Protein AF-A0A439DBJ2-F1 (afdb_monomer)

InterPro domains:
  IPR054539 Pyrroloquinoline quinone-dependent pyranose dehydrogenase, beta-propeller domain [PF22807] (12-140)

Sequence (147 aa):
MRPPPLLIHELFGELESPRTPNWYGYPTCFIVWEPSLFTDTTLLKTGSQFVVAPNATFNGESCNSVSNSSRLSFPAHTAPIGSVFNTNSTNLYITFRGSWDRQPAAGYFVAEVPFTKMADSKTGYKTILSAQGPGSCNSSSLTQSTC

Secondary structure (DSSP, 8-state):
-PPPP--BTTB---S--SSSS----TTTEEE-S-GGG-SS-S---TT-EEESS--SS--TTHHHHHSPPPSB---TT--EEEEEE-TTSSEEEEEE---SS-SS----EEEEEE--TT--TTTS-EEEEE-S-GGG-B-SSSSPPB-

Foldseek 3Di:
DPPPDADEQQDDDDPPDPDDDAAAQPPFKHFDCDQVVDPPDPPHDGQQIAGPDDDPQDGSVNCVVRHDTGLAYEPPQQRWDDWDADPVNQWIKTARQWHQPDVQIHHQFIKIAGPDRRAYRVGRIDTPGGDPCRSQWHPPDPDRTDD

Solvent-accessible surface area (backbone atoms only — not comparable to full-atom values): 8952 Å² total; per-residue (Å²): 133,82,78,77,87,80,39,36,79,66,47,81,67,79,90,83,64,100,71,82,90,77,44,61,30,80,98,55,31,46,70,36,63,64,40,86,78,47,86,91,50,85,84,61,40,65,50,35,56,38,46,91,76,64,52,100,85,44,37,62,69,43,40,73,76,73,28,46,72,47,67,36,44,63,69,80,55,18,49,47,78,50,70,49,62,46,97,83,58,51,34,36,35,36,38,21,71,31,23,64,88,49,88,73,42,37,48,37,31,31,33,42,28,63,60,61,93,83,50,48,54,89,71,37,54,44,79,78,45,65,56,92,37,47,76,65,39,54,38,92,57,98,59,86,57,56,95

Nearest PDB structures (foldseek):
  6jwf-assembly2_B  TM=8.391E-01  e=5.635E-10  Coprinopsis cinerea
  6i1q-assembly1_A  TM=9.043E-01  e=1.003E-08  Trichoderma reesei RUT C-30
  6i1t-assembly1_A  TM=9.032E-01  e=1.205E-08  Trichoderma reesei RUT C-30
  8qli-assembly1_A  TM=5.022E-01  e=6.801E+00  Paradendryphiella salina
  8r43-assembly1_A  TM=4.381E-01  e=6.397E+00  Paradendryphiella salina

pLDDT: mean 79.68, std 16.49, range [29.03, 96.38]

Radius of gyration: 16.31 Å; Cα contacts (8 Å, |Δi|>4): 266; chains: 1; bounding box: 41×31×45 Å

Organism: NCBI:txid363999

Mean predicted aligned error: 8.18 Å

Structure (mmCIF, N/CA/C/O backbone):
data_AF-A0A439DBJ2-F1
#
_entry.id   AF-A0A439DBJ2-F1
#
loop_
_atom_site.group_PDB
_atom_site.id
_atom_site.type_symbol
_atom_site.label_atom_id
_atom_site.label_alt_id
_atom_site.label_comp_id
_atom_site.label_asym_id
_atom_site.label_entity_id
_atom_site.label_seq_id
_atom_site.pdbx_PDB_ins_code
_atom_site.Cartn_x
_atom_site.Cartn_y
_atom_site.Cartn_z
_atom_site.occupancy
_atom_site.B_iso_or_equiv
_atom_site.auth_seq_id
_atom_site.auth_comp_id
_atom_site.auth_asym_id
_atom_site.auth_atom_id
_atom_site.pdbx_PDB_model_num
ATOM 1 N N . MET A 1 1 ? -25.819 -6.247 -8.400 1.00 29.03 1 MET A N 1
ATOM 2 C CA . MET A 1 1 ? -24.546 -5.950 -9.096 1.00 29.03 1 MET A CA 1
ATOM 3 C C . MET A 1 1 ? -23.416 -6.358 -8.170 1.00 29.03 1 MET A C 1
ATOM 5 O O . MET A 1 1 ? -23.393 -5.880 -7.046 1.00 29.03 1 MET A O 1
ATOM 9 N N . ARG A 1 2 ? -22.550 -7.291 -8.579 1.00 29.25 2 ARG A N 1
ATOM 10 C CA . ARG A 1 2 ? -21.374 -7.685 -7.787 1.00 29.25 2 ARG A CA 1
ATOM 11 C C . ARG A 1 2 ? -20.346 -6.547 -7.900 1.00 29.25 2 ARG A C 1
ATOM 13 O O . ARG A 1 2 ? -20.099 -6.125 -9.032 1.00 29.25 2 ARG A O 1
ATOM 20 N N . PRO A 1 3 ? -19.815 -5.995 -6.796 1.00 32.16 3 PRO A N 1
ATOM 21 C CA . PRO A 1 3 ? -18.799 -4.954 -6.887 1.00 32.16 3 PRO A CA 1
ATOM 22 C C . PRO A 1 3 ? -17.585 -5.493 -7.663 1.00 32.16 3 PRO A C 1
ATOM 24 O O . PRO A 1 3 ? -17.268 -6.681 -7.537 1.00 32.16 3 PRO A O 1
ATOM 27 N N . PRO A 1 4 ? -16.934 -4.668 -8.504 1.00 32.69 4 PRO A N 1
ATOM 28 C CA . PRO A 1 4 ? -15.735 -5.090 -9.215 1.00 32.69 4 PRO A CA 1
ATOM 29 C C . PRO A 1 4 ? -14.648 -5.500 -8.205 1.00 32.69 4 PRO A C 1
ATOM 31 O O . PRO A 1 4 ? -14.585 -4.911 -7.122 1.00 32.69 4 PRO A O 1
ATOM 34 N N . PRO A 1 5 ? -13.794 -6.484 -8.534 1.00 37.12 5 PRO A N 1
ATOM 35 C CA . PRO A 1 5 ? -12.728 -6.924 -7.642 1.00 37.12 5 PRO A CA 1
ATOM 36 C C . PRO A 1 5 ? -11.787 -5.755 -7.319 1.00 37.12 5 PRO A C 1
ATOM 38 O O . PRO A 1 5 ? -11.266 -5.085 -8.216 1.00 37.12 5 PRO A O 1
ATOM 41 N N . LEU A 1 6 ? -11.595 -5.487 -6.025 1.00 45.28 6 LEU A N 1
ATOM 42 C CA . LEU A 1 6 ? -10.600 -4.536 -5.549 1.00 45.28 6 LEU A CA 1
ATOM 43 C C . LEU A 1 6 ? -9.245 -5.245 -5.525 1.00 45.28 6 LEU A C 1
ATOM 45 O O . LEU A 1 6 ? -9.042 -6.156 -4.729 1.00 45.28 6 LEU A O 1
ATOM 49 N N . LEU A 1 7 ? -8.319 -4.811 -6.379 1.00 49.69 7 LEU A N 1
ATOM 50 C CA . LEU A 1 7 ? -6.933 -5.245 -6.283 1.00 49.69 7 LEU A CA 1
ATOM 51 C C . LEU A 1 7 ? -6.177 -4.336 -5.312 1.00 49.69 7 LEU A C 1
ATOM 53 O O . LEU A 1 7 ? -6.040 -3.131 -5.556 1.00 49.69 7 LEU A O 1
ATOM 57 N N . ILE A 1 8 ? -5.665 -4.948 -4.251 1.00 56.38 8 ILE A N 1
ATOM 58 C CA . ILE A 1 8 ? -4.788 -4.349 -3.250 1.00 56.38 8 ILE A CA 1
ATOM 59 C C . ILE A 1 8 ? -3.395 -4.947 -3.453 1.00 56.38 8 ILE A C 1
ATOM 61 O O . ILE A 1 8 ? -3.266 -6.160 -3.564 1.00 56.38 8 ILE A O 1
ATOM 65 N N . HIS A 1 9 ? -2.356 -4.110 -3.474 1.00 53.09 9 HIS A N 1
ATOM 66 C CA . HIS A 1 9 ? -0.982 -4.487 -3.848 1.00 53.09 9 HIS A CA 1
ATOM 67 C C . HIS A 1 9 ? -0.340 -5.637 -3.031 1.00 53.09 9 HIS A C 1
ATOM 69 O O . HIS A 1 9 ? 0.668 -6.187 -3.455 1.00 53.09 9 HIS A O 1
ATOM 75 N N . GLU A 1 10 ? -0.937 -6.065 -1.918 1.00 50.94 10 GLU A N 1
ATOM 76 C CA . GLU A 1 10 ? -0.462 -7.208 -1.121 1.00 50.94 10 GLU A CA 1
ATOM 77 C C . GLU A 1 10 ? -1.565 -8.260 -0.823 1.00 50.94 10 GLU A C 1
ATOM 79 O O . GLU A 1 10 ? -1.307 -9.250 -0.146 1.00 50.94 10 GLU A O 1
ATOM 84 N N . LEU A 1 11 ? -2.785 -8.097 -1.360 1.00 49.84 11 LEU A N 1
ATOM 85 C CA . LEU A 1 11 ? -3.822 -9.141 -1.387 1.00 49.84 11 LEU A CA 1
ATOM 86 C C . LEU A 1 11 ? -3.927 -9.644 -2.826 1.00 49.84 11 LEU A C 1
ATOM 88 O O . LEU A 1 11 ? -4.499 -8.987 -3.698 1.00 49.84 11 LEU A O 1
ATOM 92 N N . PHE A 1 12 ? -3.321 -10.805 -3.058 1.00 47.47 12 PHE A N 1
ATOM 93 C CA . PHE A 1 12 ? -3.319 -11.495 -4.340 1.00 47.47 12 PHE A CA 1
ATOM 94 C C . PHE A 1 12 ? -4.763 -11.684 -4.830 1.00 47.47 12 PHE A C 1
ATOM 96 O O . PHE A 1 12 ? -5.562 -12.361 -4.184 1.00 47.47 12 PHE A O 1
ATOM 103 N N . GLY A 1 13 ? -5.100 -11.077 -5.973 1.00 43.25 13 GLY A N 1
ATOM 104 C CA . GLY A 1 13 ? -6.256 -11.514 -6.756 1.00 43.25 13 GLY A CA 1
ATOM 105 C C . GLY A 1 13 ? -6.120 -13.007 -7.079 1.00 43.25 13 GLY A C 1
ATOM 106 O O . GLY A 1 13 ? -4.997 -13.507 -7.133 1.00 43.25 13 GLY A O 1
ATOM 107 N N . GLU A 1 14 ? -7.253 -13.704 -7.227 1.00 41.88 14 GLU A N 1
ATOM 108 C CA . GLU A 1 14 ? -7.347 -15.158 -7.457 1.00 41.88 14 GLU A CA 1
ATOM 109 C C . GLU A 1 14 ? -6.154 -15.726 -8.248 1.00 41.88 14 GLU A C 1
ATOM 111 O O . GLU A 1 14 ? -5.885 -15.318 -9.378 1.00 41.88 14 GLU A O 1
ATOM 116 N N . LEU A 1 15 ? -5.457 -16.701 -7.650 1.00 43.12 15 LEU A N 1
ATOM 117 C CA . LEU A 1 15 ? -4.296 -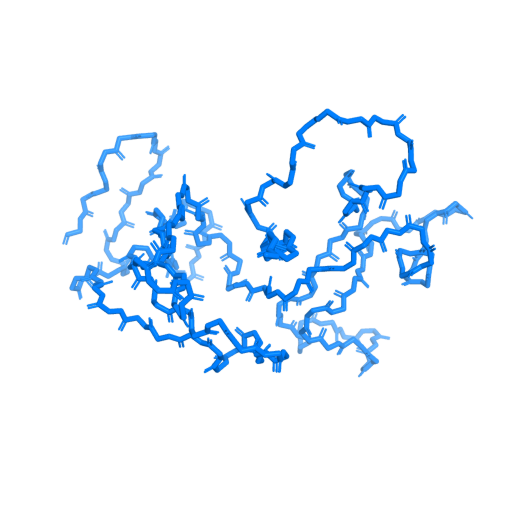17.400 -8.226 1.00 43.12 15 LEU A CA 1
ATOM 118 C C . LEU A 1 15 ? -4.645 -18.255 -9.462 1.00 43.12 15 LEU A C 1
ATOM 120 O O . LEU A 1 15 ? -3.762 -18.869 -10.061 1.00 43.12 15 LEU A O 1
ATOM 124 N N . GLU A 1 16 ? -5.911 -18.292 -9.869 1.00 45.09 16 GLU A N 1
ATOM 125 C CA . GLU A 1 16 ? -6.392 -19.103 -10.979 1.00 45.09 16 GLU A CA 1
ATOM 126 C C . GLU A 1 16 ? -6.612 -18.255 -12.237 1.00 45.09 16 GLU A C 1
ATOM 128 O O . GLU A 1 16 ? -7.729 -17.864 -12.559 1.00 45.09 16 GLU A O 1
ATOM 133 N N . SER A 1 17 ? -5.531 -17.954 -12.965 1.00 43.44 17 SER A N 1
ATOM 134 C CA . SER A 1 17 ? -5.455 -18.215 -14.416 1.00 43.44 17 SER A CA 1
ATOM 135 C C . SER A 1 17 ? -4.236 -17.525 -15.055 1.00 43.44 17 SER A C 1
ATOM 137 O O . SER A 1 17 ? -4.187 -16.293 -15.164 1.00 43.44 17 SER A O 1
ATOM 139 N N . PRO A 1 18 ? -3.246 -18.289 -15.551 1.00 49.75 18 PRO A N 1
ATOM 140 C CA . PRO A 1 18 ? -2.102 -17.747 -16.261 1.00 49.75 18 PRO A CA 1
ATOM 141 C C . PRO A 1 18 ? -2.442 -17.554 -17.747 1.00 49.75 18 PRO A C 1
ATOM 143 O O . PRO A 1 18 ? -2.037 -18.367 -18.575 1.00 49.75 18 PRO A O 1
ATOM 146 N N . ARG A 1 19 ? -3.182 -16.477 -18.067 1.00 52.31 19 ARG A N 1
ATOM 147 C CA . ARG A 1 19 ? -3.140 -15.644 -19.303 1.00 52.31 19 ARG A CA 1
ATOM 148 C C . ARG A 1 19 ? -4.513 -15.009 -19.593 1.00 52.31 19 ARG A C 1
ATOM 150 O O . ARG A 1 19 ? -5.463 -15.726 -19.877 1.00 52.31 19 ARG A O 1
ATOM 157 N N . THR A 1 20 ? -4.540 -13.662 -19.613 1.00 49.41 20 THR A N 1
ATOM 158 C CA . THR A 1 20 ? -5.612 -12.722 -20.062 1.00 49.41 20 THR A CA 1
ATOM 159 C C . THR A 1 20 ? -6.977 -12.825 -19.345 1.00 49.41 20 THR A C 1
ATOM 161 O O . THR A 1 20 ? -7.499 -13.928 -19.271 1.00 49.41 20 THR A O 1
ATOM 164 N N . PRO A 1 21 ? -7.652 -11.755 -18.852 1.00 57.91 21 PRO A N 1
ATOM 165 C CA . PRO A 1 21 ? -7.312 -10.343 -18.623 1.00 57.91 21 PRO A CA 1
ATOM 166 C C . PRO A 1 21 ? -6.991 -10.025 -17.141 1.00 57.91 21 PRO A C 1
ATOM 168 O O . PRO A 1 21 ? -7.073 -8.872 -16.743 1.00 57.91 21 PRO A O 1
ATOM 171 N N . ASN A 1 22 ? -6.633 -11.015 -16.314 1.00 71.62 22 ASN A N 1
ATOM 172 C CA . ASN A 1 22 ? -6.520 -10.872 -14.849 1.00 71.62 22 ASN A CA 1
ATOM 173 C C . ASN A 1 22 ? -5.072 -10.890 -14.317 1.00 71.62 22 ASN A C 1
ATOM 175 O O . ASN A 1 22 ? -4.839 -11.255 -13.169 1.00 71.62 22 ASN A O 1
ATOM 179 N N . TRP A 1 23 ? -4.070 -10.538 -15.131 1.00 82.25 23 TRP A N 1
ATOM 180 C CA . TRP A 1 23 ? -2.693 -10.441 -14.632 1.00 82.25 23 TRP A CA 1
ATOM 181 C C . TRP A 1 23 ? -2.445 -9.082 -13.974 1.00 82.25 23 TRP A C 1
ATOM 183 O O . TRP A 1 23 ? -2.821 -8.048 -14.524 1.00 82.25 23 TRP A O 1
ATOM 193 N N . TYR A 1 24 ? -1.799 -9.090 -12.809 1.00 83.31 24 TYR A N 1
ATOM 194 C CA . TYR A 1 24 ? -1.619 -7.920 -11.939 1.00 83.31 24 TYR A CA 1
ATOM 195 C C . TYR A 1 24 ? -0.156 -7.487 -11.770 1.00 83.31 24 TYR A C 1
ATOM 197 O O . TYR A 1 24 ? 0.142 -6.580 -10.996 1.00 83.31 24 TYR A O 1
ATOM 205 N N . GLY A 1 25 ? 0.759 -8.135 -12.496 1.00 85.44 25 GLY A N 1
ATOM 206 C CA . GLY A 1 25 ? 2.141 -7.686 -12.630 1.00 85.44 25 GLY A CA 1
ATOM 207 C C . GLY A 1 25 ? 3.203 -8.615 -12.047 1.00 85.44 25 GLY A C 1
ATOM 208 O O . GLY A 1 25 ? 4.286 -8.715 -12.615 1.00 85.44 25 GLY A O 1
ATOM 209 N N . TYR A 1 26 ? 2.925 -9.346 -10.966 1.00 84.81 26 TYR A N 1
ATOM 210 C CA . TYR A 1 26 ? 3.913 -10.265 -10.382 1.00 84.81 26 TYR A CA 1
ATOM 211 C C . TYR A 1 26 ? 4.299 -11.387 -11.375 1.00 84.81 26 TYR A C 1
ATOM 213 O O . TYR A 1 26 ? 3.404 -11.931 -12.032 1.00 84.81 26 TYR A O 1
ATOM 221 N N . PRO A 1 27 ? 5.588 -11.774 -11.492 1.00 85.19 27 PRO A N 1
ATOM 222 C CA . PRO A 1 27 ? 6.745 -11.366 -10.677 1.00 85.19 27 PRO A CA 1
ATOM 223 C C . PRO A 1 27 ? 7.532 -10.151 -11.190 1.00 85.19 27 PRO A C 1
ATOM 225 O O . PRO A 1 27 ? 8.640 -9.908 -10.723 1.00 85.19 27 PRO A O 1
ATOM 228 N N . THR A 1 28 ? 7.015 -9.412 -12.168 1.00 85.94 28 THR A N 1
ATOM 229 C CA . THR A 1 28 ? 7.828 -8.473 -12.955 1.00 85.94 28 THR A CA 1
ATOM 230 C C . THR A 1 28 ? 7.484 -7.006 -12.709 1.00 85.94 28 THR A C 1
ATOM 232 O O . THR A 1 28 ? 8.386 -6.180 -12.581 1.00 85.94 28 THR A O 1
ATOM 235 N N . CYS A 1 29 ? 6.194 -6.690 -12.631 1.00 87.06 29 CYS A N 1
ATOM 236 C CA . CYS A 1 29 ? 5.663 -5.351 -12.429 1.00 87.06 29 CYS A CA 1
ATOM 237 C C . CYS A 1 29 ? 5.215 -5.173 -10.976 1.00 87.06 29 CYS A C 1
ATOM 239 O O . CYS A 1 29 ? 4.361 -5.911 -10.480 1.00 87.06 29 CYS A O 1
ATOM 241 N N . PHE A 1 30 ?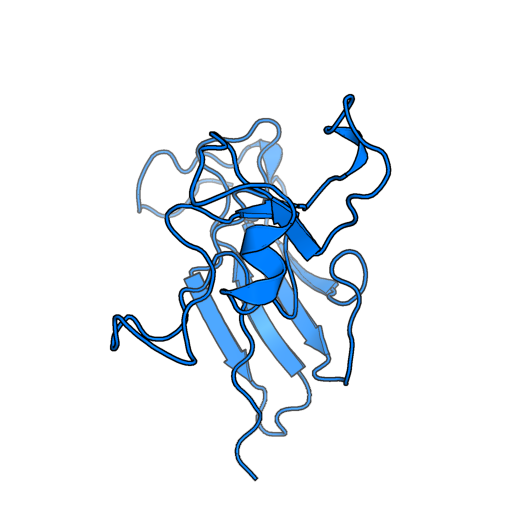 5.771 -4.162 -10.320 1.00 88.50 30 PHE A N 1
ATOM 242 C CA . PHE A 1 30 ? 5.491 -3.787 -8.936 1.00 88.50 30 PHE A CA 1
ATOM 243 C C . PHE A 1 30 ? 4.846 -2.404 -8.890 1.00 88.50 30 PHE A C 1
ATOM 245 O O . PHE A 1 30 ? 4.867 -1.685 -9.885 1.00 88.50 30 PHE A O 1
ATOM 252 N N . ILE A 1 31 ? 4.261 -2.025 -7.753 1.00 89.88 31 ILE A N 1
ATOM 253 C CA . ILE A 1 31 ? 3.551 -0.751 -7.607 1.00 89.88 31 ILE A CA 1
ATOM 254 C C . ILE A 1 31 ? 4.403 0.229 -6.810 1.00 89.88 31 ILE A C 1
ATOM 256 O O . ILE A 1 31 ? 4.943 -0.090 -5.753 1.00 89.88 31 ILE A O 1
ATOM 260 N N . VAL A 1 32 ? 4.483 1.459 -7.299 1.00 91.25 32 VAL A N 1
ATOM 261 C CA . VAL A 1 32 ? 5.112 2.573 -6.600 1.00 91.25 32 VAL A CA 1
ATOM 262 C C . VAL A 1 32 ? 4.239 2.973 -5.410 1.00 91.25 32 VAL A C 1
ATOM 264 O O . VAL A 1 32 ? 3.081 3.359 -5.581 1.00 91.25 32 VAL A O 1
ATOM 267 N N . TRP A 1 33 ? 4.795 2.927 -4.198 1.00 92.00 33 TRP A N 1
ATOM 268 C CA . TRP A 1 33 ? 4.193 3.562 -3.019 1.00 92.00 33 TRP A CA 1
ATOM 269 C C . TRP A 1 33 ? 4.730 4.981 -2.807 1.00 92.00 33 TRP A C 1
ATOM 271 O O . TRP A 1 33 ? 3.940 5.921 -2.712 1.00 92.00 33 TRP A O 1
ATOM 281 N N . GLU A 1 34 ? 6.060 5.137 -2.777 1.00 92.62 34 GLU A N 1
ATOM 282 C CA . GLU A 1 34 ? 6.736 6.415 -2.530 1.00 92.62 34 GLU A CA 1
ATOM 283 C C . GLU A 1 34 ? 7.561 6.855 -3.752 1.00 92.62 34 GLU A C 1
ATOM 285 O O . GLU A 1 34 ? 8.681 6.377 -3.941 1.00 92.62 34 GLU A O 1
ATOM 290 N N . PRO A 1 35 ? 7.020 7.747 -4.604 1.00 91.69 35 PRO A N 1
ATOM 291 C CA . PRO A 1 35 ? 7.696 8.195 -5.818 1.00 91.69 35 PRO A CA 1
ATOM 292 C C . PRO A 1 35 ? 9.021 8.908 -5.574 1.00 91.69 35 PRO A C 1
ATOM 294 O O . PRO A 1 35 ? 9.906 8.833 -6.417 1.00 91.69 35 PRO A O 1
ATOM 297 N N . SER A 1 36 ? 9.186 9.574 -4.427 1.00 92.38 36 SER A N 1
ATOM 298 C CA . SER A 1 36 ? 10.403 10.341 -4.136 1.00 92.38 36 SER A CA 1
ATOM 299 C C . SER A 1 36 ? 11.662 9.478 -3.992 1.00 92.38 36 SER A C 1
ATOM 301 O O . SER A 1 36 ? 12.757 10.022 -3.909 1.00 92.38 36 SER A O 1
ATOM 303 N N . LEU A 1 37 ? 11.518 8.150 -3.911 1.00 89.31 37 LEU A N 1
ATOM 304 C CA . LEU A 1 37 ? 12.642 7.212 -3.867 1.00 89.31 37 LEU A CA 1
ATOM 305 C C . LEU A 1 37 ? 13.233 6.917 -5.254 1.00 89.31 37 LEU A C 1
ATOM 307 O O . LEU A 1 37 ? 14.327 6.365 -5.338 1.00 89.31 37 LEU A O 1
ATOM 311 N N . PHE A 1 38 ? 12.534 7.285 -6.329 1.00 87.94 38 PHE A N 1
ATOM 312 C CA . PHE A 1 38 ? 13.004 7.137 -7.702 1.00 87.94 38 PHE A CA 1
ATOM 313 C C . PHE A 1 38 ? 13.733 8.420 -8.112 1.00 87.94 38 PHE A C 1
ATOM 315 O O . PHE A 1 38 ? 13.134 9.491 -8.186 1.00 87.94 38 PHE A O 1
ATOM 322 N N . THR A 1 39 ? 15.046 8.331 -8.324 1.00 90.25 39 THR A N 1
ATOM 323 C CA . THR A 1 39 ? 15.907 9.493 -8.618 1.00 90.25 39 THR A CA 1
ATOM 324 C C . THR A 1 39 ? 16.165 9.694 -10.110 1.00 90.25 39 THR A C 1
ATOM 326 O O . THR A 1 39 ? 16.612 10.761 -10.522 1.00 90.25 39 THR A O 1
ATOM 329 N N . ASP A 1 40 ? 15.870 8.684 -10.921 1.00 85.75 40 ASP A N 1
ATOM 330 C CA . ASP A 1 40 ? 16.064 8.639 -12.369 1.00 85.75 40 ASP A CA 1
ATOM 331 C C . ASP A 1 40 ? 14.829 9.100 -13.161 1.00 85.75 40 ASP A C 1
ATOM 333 O O . ASP A 1 40 ? 14.911 9.327 -14.368 1.00 85.75 40 ASP A O 1
ATOM 337 N N . THR A 1 41 ? 13.682 9.275 -12.497 1.00 85.69 41 THR A N 1
ATOM 338 C CA . THR A 1 41 ? 12.437 9.732 -13.120 1.00 85.69 41 THR A CA 1
ATOM 339 C C . THR A 1 41 ? 11.534 10.473 -12.142 1.00 85.69 41 THR A C 1
ATOM 341 O O . THR A 1 41 ? 11.428 10.130 -10.970 1.00 85.69 41 THR A O 1
ATOM 344 N N . THR A 1 42 ? 10.815 11.473 -12.648 1.00 88.19 42 THR A N 1
ATOM 345 C CA . THR A 1 42 ? 9.775 12.213 -11.911 1.00 88.19 42 THR A CA 1
ATOM 346 C C . THR A 1 42 ? 8.361 11.875 -12.388 1.00 88.19 42 THR A C 1
ATOM 348 O O . THR A 1 42 ? 7.382 12.448 -11.909 1.00 88.19 42 THR A O 1
ATOM 351 N N . LEU A 1 43 ? 8.234 10.953 -13.350 1.00 89.25 43 LEU A N 1
ATOM 352 C CA . LEU A 1 43 ? 6.956 10.596 -13.971 1.00 89.25 43 LEU A CA 1
ATOM 353 C C . LEU A 1 43 ? 6.139 9.621 -13.117 1.00 89.25 43 LEU A C 1
ATOM 355 O O . LEU A 1 43 ? 4.914 9.566 -13.242 1.00 89.25 43 LEU A O 1
ATOM 359 N N . LEU A 1 44 ? 6.812 8.855 -12.257 1.00 88.25 44 LEU A N 1
ATOM 360 C CA . LEU A 1 44 ? 6.171 7.879 -11.388 1.00 88.25 44 LEU A CA 1
ATOM 361 C C . LEU A 1 44 ? 5.379 8.575 -10.279 1.00 88.25 44 LEU A C 1
ATOM 363 O O . LEU A 1 44 ? 5.793 9.576 -9.701 1.00 88.25 44 LEU A O 1
ATOM 367 N N . LYS A 1 45 ? 4.212 8.015 -9.976 1.00 91.62 45 LYS A N 1
ATOM 368 C CA . LYS A 1 45 ? 3.311 8.448 -8.900 1.00 91.62 45 LYS A 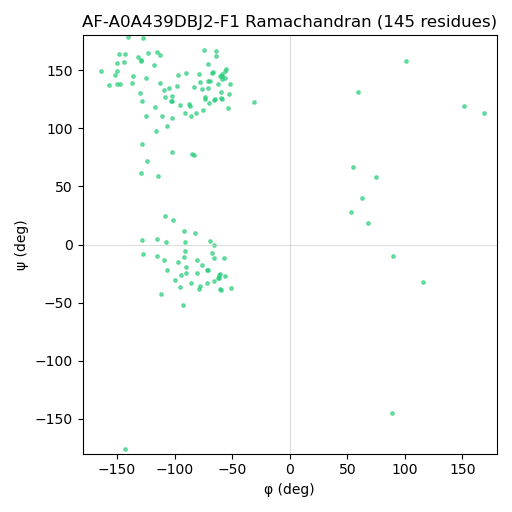CA 1
ATOM 369 C C . LYS A 1 45 ? 2.889 7.237 -8.082 1.00 91.62 45 LYS A C 1
ATOM 371 O O . LYS A 1 45 ? 2.968 6.114 -8.576 1.00 91.62 45 LYS A O 1
ATOM 376 N N . THR A 1 46 ? 2.394 7.443 -6.864 1.00 91.12 46 THR A N 1
ATOM 377 C CA . THR A 1 46 ? 1.804 6.352 -6.076 1.00 91.12 46 THR A CA 1
ATOM 378 C C . THR A 1 46 ? 0.737 5.629 -6.907 1.00 91.12 46 THR A C 1
ATOM 380 O O . THR A 1 46 ? -0.114 6.276 -7.512 1.00 91.12 46 THR A O 1
ATOM 383 N N . GLY A 1 47 ? 0.813 4.298 -6.986 1.00 87.44 47 GLY A N 1
ATOM 384 C CA . GLY A 1 47 ? -0.057 3.474 -7.836 1.00 87.44 47 GLY A CA 1
ATOM 385 C C . GLY A 1 47 ? 0.462 3.232 -9.262 1.00 87.44 47 GLY A C 1
ATOM 386 O O . GLY A 1 47 ? -0.083 2.385 -9.966 1.00 87.44 47 GLY A O 1
ATOM 387 N N . SER A 1 48 ? 1.520 3.924 -9.699 1.00 89.62 48 SER A N 1
ATOM 388 C CA . SER A 1 48 ? 2.189 3.611 -10.973 1.00 89.62 48 SER A CA 1
ATOM 389 C C . SER A 1 48 ? 2.861 2.248 -10.889 1.00 89.62 48 SER A C 1
ATOM 391 O O . SER A 1 48 ? 3.346 1.873 -9.821 1.00 89.62 48 SER A O 1
ATOM 393 N N . GLN A 1 49 ? 2.936 1.529 -12.005 1.00 89.06 49 GLN A N 1
ATOM 394 C CA . GLN A 1 49 ? 3.728 0.307 -12.078 1.00 89.06 49 GLN A CA 1
ATOM 395 C C . GLN A 1 49 ? 5.165 0.589 -12.515 1.00 89.06 49 GLN A C 1
ATOM 397 O O . GLN A 1 49 ? 5.414 1.498 -13.304 1.00 89.06 49 GLN A O 1
ATOM 402 N N . PHE A 1 50 ? 6.102 -0.210 -12.009 1.00 87.94 50 PHE A N 1
ATOM 403 C CA . PHE A 1 50 ? 7.514 -0.173 -12.380 1.00 87.94 50 PHE A CA 1
ATOM 404 C C . PHE A 1 50 ? 8.111 -1.587 -12.411 1.00 87.94 50 PHE A C 1
ATOM 406 O O . PHE A 1 50 ? 7.534 -2.529 -11.866 1.00 87.94 50 PHE A O 1
ATOM 413 N N . VAL A 1 51 ? 9.278 -1.729 -13.040 1.00 87.94 51 VAL A N 1
ATOM 414 C CA . VAL A 1 51 ? 10.057 -2.976 -13.080 1.00 87.94 51 VAL A CA 1
ATOM 415 C C . VAL A 1 51 ? 11.359 -2.793 -12.304 1.00 87.94 51 VAL A C 1
ATOM 417 O O . VAL A 1 51 ? 12.001 -1.753 -12.414 1.00 87.94 51 VAL A O 1
ATOM 420 N N . VAL A 1 52 ? 11.763 -3.801 -11.528 1.00 85.31 52 VAL A N 1
ATOM 421 C CA . VAL A 1 52 ? 13.022 -3.754 -10.756 1.00 85.31 52 VAL A CA 1
ATOM 422 C C . VAL A 1 52 ? 14.233 -4.051 -11.647 1.00 85.31 52 VAL A C 1
ATOM 424 O O . VAL A 1 52 ? 15.275 -3.422 -11.510 1.00 85.31 52 VAL A O 1
ATOM 427 N N . ALA A 1 53 ? 14.087 -4.993 -12.583 1.00 85.44 53 ALA A N 1
ATOM 428 C CA . ALA A 1 53 ? 15.129 -5.390 -13.529 1.00 85.44 53 ALA A CA 1
ATOM 429 C C . ALA A 1 53 ? 14.570 -5.344 -14.965 1.00 85.44 53 ALA A C 1
ATOM 431 O O . ALA A 1 53 ? 14.047 -6.355 -15.448 1.00 85.44 53 ALA A O 1
ATOM 432 N N . PRO A 1 54 ? 14.621 -4.175 -15.634 1.00 85.06 54 PRO A N 1
ATOM 433 C CA . PRO A 1 54 ? 14.141 -4.034 -17.003 1.00 85.06 54 PRO A CA 1
ATOM 434 C C . PRO A 1 54 ? 14.872 -4.967 -17.981 1.00 85.06 54 PRO A C 1
ATOM 436 O O . PRO A 1 54 ? 16.075 -5.194 -17.865 1.00 85.06 54 PRO A O 1
ATOM 439 N N . ASN A 1 55 ? 14.160 -5.470 -18.986 1.00 84.06 55 ASN A N 1
ATOM 440 C CA . ASN A 1 55 ? 14.716 -6.223 -20.111 1.00 84.06 55 ASN A CA 1
ATOM 441 C C . ASN A 1 55 ? 13.967 -5.887 -21.415 1.00 84.06 55 ASN A C 1
ATOM 443 O O . ASN A 1 55 ? 13.086 -5.029 -21.432 1.00 84.06 55 ASN A O 1
ATOM 447 N N . ALA A 1 56 ? 14.314 -6.560 -22.517 1.00 83.75 56 ALA A N 1
ATOM 448 C CA . ALA A 1 56 ? 13.716 -6.297 -23.830 1.00 83.75 56 ALA A CA 1
ATOM 449 C C . ALA A 1 56 ? 12.189 -6.518 -23.884 1.00 83.75 56 ALA A C 1
ATOM 451 O O . ALA A 1 56 ? 11.517 -5.905 -24.708 1.00 83.75 56 ALA A O 1
ATOM 452 N N . THR A 1 57 ? 11.643 -7.368 -23.011 1.00 78.81 57 THR A N 1
ATOM 453 C CA . THR A 1 57 ? 10.210 -7.695 -22.942 1.00 78.81 57 THR A CA 1
ATOM 454 C C . THR A 1 57 ? 9.473 -6.846 -21.907 1.00 78.81 57 THR A C 1
ATO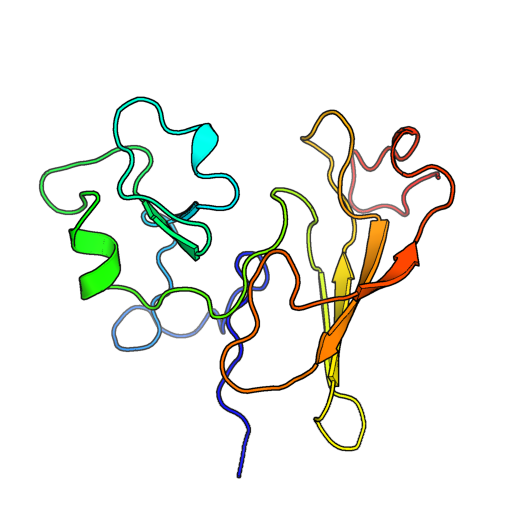M 456 O O . THR A 1 57 ? 8.323 -6.474 -22.129 1.00 78.81 57 THR A O 1
ATOM 459 N N . PHE A 1 58 ? 10.121 -6.537 -20.779 1.00 79.75 58 PHE A N 1
ATOM 460 C CA . PHE A 1 58 ? 9.528 -5.799 -19.667 1.00 79.75 58 PHE A CA 1
ATOM 461 C C . PHE A 1 58 ? 10.356 -4.568 -19.302 1.00 79.75 58 PHE A C 1
ATOM 463 O O . PHE A 1 58 ? 11.444 -4.674 -18.742 1.00 79.75 58 PHE A O 1
ATOM 470 N N . ASN A 1 59 ? 9.804 -3.393 -19.579 1.00 77.69 59 ASN A N 1
ATOM 471 C CA . ASN A 1 59 ? 10.327 -2.082 -19.198 1.00 77.69 59 ASN A CA 1
ATOM 472 C C . ASN A 1 59 ? 9.246 -1.242 -18.478 1.00 77.69 59 ASN A C 1
ATOM 474 O O . ASN A 1 59 ? 8.103 -1.686 -18.335 1.00 77.69 59 ASN A O 1
ATOM 478 N N . GLY A 1 60 ? 9.592 -0.032 -18.024 1.00 66.75 60 GLY A N 1
ATOM 479 C CA . GLY A 1 60 ? 8.674 0.837 -17.270 1.00 66.75 60 GLY A CA 1
ATOM 480 C C . GLY A 1 60 ? 7.346 1.152 -17.980 1.00 66.75 60 GLY A C 1
ATOM 481 O O . GLY A 1 60 ? 6.334 1.345 -17.315 1.00 66.75 60 GLY A O 1
ATOM 482 N N . GLU A 1 61 ? 7.310 1.136 -19.316 1.00 72.38 61 GLU A N 1
ATOM 483 C CA . GLU A 1 61 ? 6.093 1.385 -20.103 1.00 72.38 61 GLU A CA 1
ATOM 484 C C . GLU A 1 61 ? 5.257 0.117 -20.313 1.00 72.38 61 GLU A C 1
ATOM 486 O O . GLU A 1 61 ? 4.026 0.175 -20.321 1.00 72.38 61 GLU A O 1
ATOM 491 N N . SER A 1 62 ? 5.911 -1.043 -20.430 1.00 74.69 62 SER A N 1
ATOM 492 C CA . SER A 1 62 ? 5.250 -2.321 -20.719 1.00 74.69 62 SER A CA 1
ATOM 493 C C . SER A 1 62 ? 4.230 -2.734 -19.651 1.00 74.69 62 SER A C 1
ATOM 495 O O . SER A 1 62 ? 3.152 -3.214 -19.985 1.00 74.69 62 SER A O 1
ATOM 497 N N . CYS A 1 63 ? 4.503 -2.494 -18.366 1.00 81.75 63 CYS A N 1
ATOM 498 C CA . CYS A 1 63 ? 3.635 -2.966 -17.285 1.00 81.75 63 CYS A CA 1
ATOM 499 C C . CYS A 1 63 ? 2.208 -2.418 -17.370 1.00 81.75 63 CYS A C 1
ATOM 501 O O . CYS A 1 63 ? 1.252 -3.170 -17.172 1.00 81.75 63 CYS A O 1
ATOM 503 N N . ASN A 1 64 ? 2.071 -1.146 -17.751 1.00 80.81 64 ASN A N 1
ATOM 504 C CA . ASN A 1 64 ? 0.775 -0.481 -17.857 1.00 80.81 64 ASN A CA 1
ATOM 505 C C . ASN A 1 64 ? -0.066 -0.995 -19.038 1.00 80.81 64 ASN A C 1
ATOM 507 O O . ASN A 1 64 ? -1.281 -0.812 -19.033 1.00 80.81 64 ASN A O 1
ATOM 511 N N . SER A 1 65 ? 0.553 -1.601 -20.060 1.00 82.31 65 SER A N 1
ATOM 512 C CA . SER A 1 65 ? -0.162 -2.120 -21.233 1.00 82.31 65 SER A CA 1
ATOM 513 C C . SER A 1 65 ? -0.521 -3.599 -21.114 1.00 82.31 65 SER A C 1
ATOM 515 O O . SER A 1 65 ? -1.498 -4.035 -21.723 1.00 82.31 65 SER A O 1
ATOM 517 N N . VAL A 1 66 ? 0.238 -4.370 -20.328 1.00 81.56 66 VAL A N 1
ATOM 518 C CA . VAL A 1 66 ? 0.044 -5.823 -20.215 1.00 81.56 66 VAL A CA 1
ATOM 519 C C . VAL A 1 66 ? -0.522 -6.286 -18.875 1.00 81.56 66 VAL A C 1
ATOM 521 O O . VAL A 1 66 ? -0.967 -7.431 -18.789 1.00 81.56 66 VAL A O 1
ATOM 524 N N . SER A 1 67 ? -0.551 -5.435 -17.843 1.00 83.38 67 SER A N 1
ATOM 525 C CA . SER A 1 67 ? -1.056 -5.794 -16.513 1.00 83.38 67 SER A CA 1
ATOM 526 C C . SER A 1 67 ? -2.087 -4.806 -15.965 1.00 83.38 67 SER A C 1
ATOM 528 O O . SER A 1 67 ? -2.171 -3.652 -16.375 1.00 83.38 67 SER A O 1
ATOM 530 N N . ASN A 1 68 ? -2.896 -5.277 -15.020 1.00 83.94 68 ASN A N 1
ATOM 531 C CA . ASN A 1 68 ? -3.879 -4.462 -14.324 1.00 83.94 68 ASN A CA 1
ATOM 532 C C . ASN A 1 68 ? -3.228 -3.800 -13.112 1.00 83.94 68 ASN A C 1
ATOM 534 O O . ASN A 1 68 ? -2.771 -4.489 -12.199 1.00 83.94 68 ASN A O 1
ATOM 538 N N . SER A 1 69 ? -3.239 -2.470 -13.074 1.00 80.81 69 SER A N 1
ATOM 539 C CA . SER A 1 69 ? -2.763 -1.742 -11.899 1.00 80.81 69 SER A CA 1
ATOM 540 C C . SER A 1 69 ? -3.717 -1.888 -10.706 1.00 80.81 69 SER A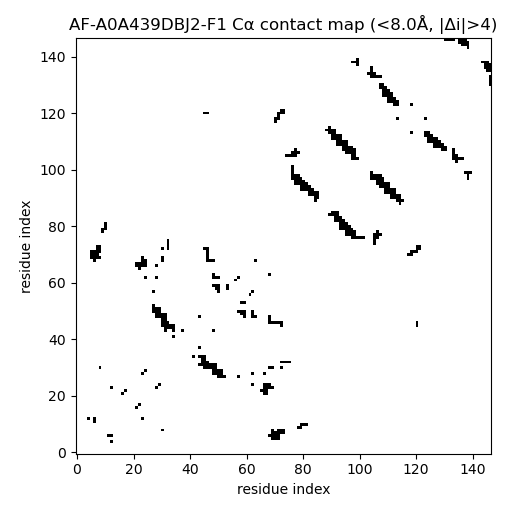 C 1
ATOM 542 O O . SER A 1 69 ? -4.921 -2.141 -10.858 1.00 80.81 69 SER A O 1
ATOM 544 N N . SER A 1 70 ? -3.175 -1.720 -9.499 1.00 82.31 70 SER A N 1
ATOM 545 C CA . SER A 1 70 ? -3.955 -1.749 -8.269 1.00 82.31 70 SER A CA 1
ATOM 546 C C . SER A 1 70 ? -4.904 -0.559 -8.185 1.00 82.31 70 SER A C 1
ATOM 548 O O . SER A 1 70 ? -4.632 0.538 -8.669 1.00 82.31 70 SER A O 1
ATOM 550 N N . ARG A 1 71 ? -6.059 -0.779 -7.550 1.00 85.25 71 ARG A N 1
ATOM 551 C CA . ARG A 1 71 ? -7.011 0.307 -7.272 1.00 85.25 71 ARG A CA 1
ATOM 552 C C . ARG A 1 71 ? -6.563 1.134 -6.078 1.00 85.25 71 ARG A C 1
ATOM 554 O O . ARG A 1 71 ? -6.768 2.339 -6.071 1.00 85.25 71 ARG A O 1
ATOM 561 N N . LEU A 1 72 ? -5.965 0.461 -5.100 1.00 87.38 72 LEU A N 1
ATOM 562 C CA . LEU A 1 72 ? -5.325 1.056 -3.940 1.00 87.38 72 LEU A CA 1
ATOM 563 C C . LEU A 1 72 ? -3.995 0.353 -3.687 1.00 87.38 72 LEU A C 1
ATOM 565 O O . LEU A 1 72 ? -3.845 -0.854 -3.900 1.00 87.38 72 LEU A O 1
ATOM 569 N N . SER A 1 73 ? -3.024 1.127 -3.236 1.00 89.75 73 SER A N 1
ATOM 570 C CA . SER A 1 73 ? -1.762 0.649 -2.686 1.00 89.75 73 SER A CA 1
ATOM 571 C C . SER A 1 73 ? -1.664 1.098 -1.234 1.00 89.75 73 SER A C 1
ATOM 573 O O . SER A 1 73 ? -2.300 2.068 -0.833 1.00 89.75 73 SER A O 1
ATOM 575 N N . PHE A 1 74 ? -0.893 0.365 -0.443 1.00 91.38 74 PHE A N 1
ATOM 576 C CA . PHE A 1 74 ? -0.644 0.661 0.964 1.00 91.38 74 PHE A CA 1
ATOM 577 C C . PHE A 1 74 ? 0.864 0.786 1.181 1.00 91.38 74 PHE A C 1
ATOM 579 O O . PHE A 1 74 ? 1.631 0.357 0.308 1.00 91.38 74 PHE A O 1
ATOM 586 N N . PRO A 1 75 ? 1.312 1.361 2.313 1.00 90.50 75 PRO A N 1
ATOM 587 C CA . PRO A 1 75 ? 2.728 1.384 2.636 1.00 90.50 75 PRO A CA 1
ATOM 588 C C . PRO A 1 75 ? 3.330 -0.019 2.544 1.00 90.50 75 PRO A C 1
ATOM 590 O O . PRO A 1 75 ? 2.718 -0.997 2.983 1.00 90.50 75 PRO A O 1
ATOM 593 N N . ALA A 1 76 ? 4.532 -0.097 1.976 1.00 89.81 76 ALA A N 1
ATOM 594 C CA . ALA A 1 76 ? 5.229 -1.360 1.784 1.00 89.81 76 ALA A CA 1
ATOM 595 C C . ALA A 1 76 ? 5.395 -2.120 3.110 1.00 89.81 76 ALA A C 1
ATOM 597 O O . ALA A 1 76 ? 5.657 -1.509 4.154 1.00 89.81 76 ALA A O 1
ATOM 598 N N . HIS A 1 77 ? 5.291 -3.450 3.038 1.00 88.56 77 HIS A N 1
ATOM 599 C CA . HIS A 1 77 ? 5.495 -4.384 4.149 1.00 88.56 77 HIS A CA 1
ATOM 600 C C . HIS A 1 77 ? 4.427 -4.307 5.250 1.00 88.56 77 HIS A C 1
ATOM 602 O O . HIS A 1 77 ? 4.654 -4.781 6.359 1.00 88.56 77 HIS A O 1
ATOM 608 N N . THR A 1 78 ? 3.253 -3.730 4.984 1.00 89.81 78 THR A N 1
ATOM 609 C CA . THR A 1 78 ? 2.159 -3.694 5.971 1.00 89.81 78 THR A CA 1
ATOM 610 C C . THR A 1 78 ? 1.436 -5.042 6.108 1.00 89.81 78 THR A C 1
ATOM 612 O O . THR A 1 78 ? 0.799 -5.282 7.138 1.00 89.81 78 THR A O 1
ATOM 615 N N .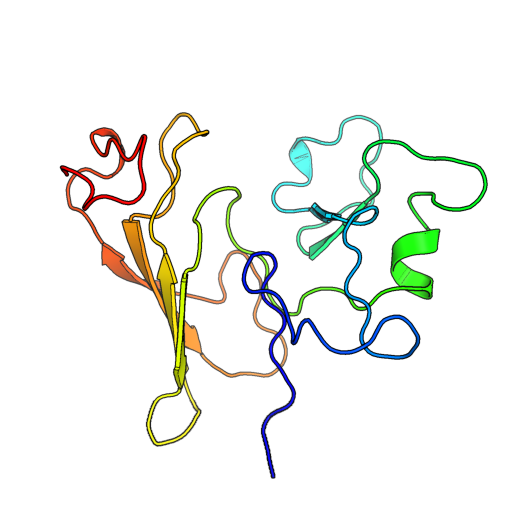 ALA A 1 79 ? 1.593 -5.943 5.132 1.00 89.50 79 ALA A N 1
ATOM 616 C CA . ALA A 1 79 ? 1.127 -7.327 5.133 1.00 89.50 79 ALA A CA 1
ATOM 617 C C . ALA A 1 79 ? -0.386 -7.459 5.414 1.00 89.50 79 ALA A C 1
ATOM 619 O O . ALA A 1 79 ? -0.778 -7.969 6.471 1.00 89.50 79 ALA A O 1
ATOM 620 N N . PRO A 1 80 ? -1.271 -6.991 4.512 1.00 90.19 80 PRO A N 1
ATOM 621 C CA . PRO A 1 80 ? -2.694 -7.238 4.609 1.00 90.19 80 PRO A CA 1
ATOM 622 C C . PRO A 1 80 ? -2.980 -8.734 4.442 1.00 90.19 80 PRO A C 1
ATOM 624 O O . PRO A 1 80 ? -2.590 -9.349 3.455 1.00 90.19 80 PRO A O 1
ATOM 627 N N . ILE A 1 81 ? -3.680 -9.322 5.409 1.00 88.38 81 ILE A N 1
ATOM 628 C CA . ILE A 1 81 ? -3.957 -10.774 5.449 1.00 88.38 81 ILE A CA 1
ATOM 629 C C . ILE A 1 81 ? -5.441 -11.120 5.321 1.00 88.38 81 ILE A C 1
ATOM 631 O O . ILE A 1 81 ? -5.801 -12.284 5.178 1.00 88.38 81 ILE A O 1
ATOM 635 N N . GLY A 1 82 ? -6.318 -10.124 5.384 1.00 87.81 82 GLY A N 1
ATOM 636 C CA . GLY A 1 82 ? -7.756 -10.333 5.380 1.00 87.81 82 GLY A CA 1
ATOM 637 C C . GLY A 1 82 ? -8.490 -9.046 5.061 1.00 87.81 82 GLY A C 1
ATOM 638 O O . GLY A 1 82 ? -8.009 -7.950 5.365 1.00 87.81 82 GLY A O 1
ATOM 639 N N . SER A 1 83 ? -9.652 -9.185 4.429 1.00 91.50 83 SER A N 1
ATOM 640 C CA . SER A 1 83 ? -10.538 -8.056 4.186 1.00 91.50 83 SER A CA 1
ATOM 641 C C . SER A 1 83 ? -12.003 -8.475 4.149 1.00 91.50 83 SER A C 1
ATOM 643 O O . SER A 1 83 ? -12.321 -9.607 3.782 1.00 91.50 83 SER A O 1
ATOM 645 N N . VAL A 1 84 ? -12.895 -7.574 4.556 1.00 91.94 84 VAL A N 1
ATOM 646 C CA . VAL A 1 84 ? -14.340 -7.823 4.579 1.00 91.94 84 VAL A CA 1
ATOM 647 C C . VAL A 1 84 ? -15.118 -6.532 4.359 1.00 91.94 84 VAL A C 1
ATOM 649 O O . VAL A 1 84 ? -14.770 -5.483 4.900 1.00 91.94 84 VAL A O 1
ATOM 652 N N . PHE A 1 85 ? -16.175 -6.597 3.555 1.00 91.81 85 PHE A N 1
ATOM 653 C CA . PHE A 1 85 ? -17.103 -5.482 3.399 1.00 91.81 85 PHE A CA 1
ATOM 654 C C . PHE A 1 85 ? -18.079 -5.419 4.575 1.00 91.81 85 PHE A C 1
ATOM 656 O O . PHE A 1 85 ? -18.501 -6.450 5.099 1.00 91.81 85 PHE A O 1
ATOM 663 N N . ASN A 1 86 ? -18.497 -4.212 4.959 1.00 92.50 86 ASN A N 1
ATOM 664 C CA . ASN A 1 86 ? -19.681 -4.076 5.806 1.00 92.50 86 ASN A CA 1
ATOM 665 C C . ASN A 1 86 ? -20.942 -4.581 5.082 1.00 92.50 86 ASN A C 1
ATOM 667 O O . ASN A 1 86 ? -20.962 -4.742 3.861 1.00 92.50 86 ASN A O 1
ATOM 671 N N . THR A 1 87 ? -22.031 -4.766 5.831 1.00 95.12 87 THR A N 1
ATOM 672 C CA . THR A 1 87 ? -23.310 -5.288 5.316 1.00 95.12 87 THR A CA 1
ATOM 673 C C . THR A 1 87 ? -23.810 -4.548 4.071 1.00 95.12 87 THR A C 1
ATOM 675 O O . THR A 1 87 ? -24.327 -5.168 3.148 1.00 95.12 87 THR A O 1
ATOM 678 N N . ASN A 1 88 ? -23.607 -3.229 4.012 1.00 93.12 88 ASN A N 1
ATOM 679 C CA . ASN A 1 88 ? -24.067 -2.386 2.906 1.00 93.12 88 ASN A CA 1
ATOM 680 C C . ASN A 1 88 ? -23.031 -2.223 1.777 1.00 93.12 88 ASN A C 1
ATOM 682 O O . ASN A 1 88 ? -23.287 -1.492 0.825 1.00 93.12 88 ASN A O 1
ATOM 686 N N . SER A 1 89 ? -21.863 -2.869 1.873 1.00 90.19 89 SER A N 1
ATOM 687 C CA . SER A 1 89 ? -20.736 -2.741 0.932 1.00 90.19 89 SER A CA 1
ATOM 688 C C . SER A 1 89 ? -20.271 -1.299 0.680 1.00 90.19 89 SER A C 1
ATOM 690 O O . SER A 1 89 ? -19.741 -0.985 -0.383 1.00 90.19 89 SER A O 1
ATOM 692 N N . THR A 1 90 ? -20.459 -0.412 1.659 1.00 92.12 90 THR A N 1
ATOM 693 C CA . THR A 1 90 ? -20.005 0.983 1.600 1.00 92.12 90 THR A CA 1
ATOM 694 C C . THR A 1 90 ? -18.600 1.165 2.152 1.00 92.12 90 THR A C 1
ATOM 696 O O . THR A 1 90 ? -17.971 2.167 1.840 1.00 92.12 90 THR A O 1
ATOM 699 N N . ASN A 1 91 ? -18.105 0.215 2.952 1.00 92.62 91 ASN A N 1
ATOM 700 C CA . ASN A 1 91 ? -16.760 0.226 3.523 1.00 92.62 91 ASN A CA 1
ATOM 701 C C . ASN A 1 91 ? -16.134 -1.167 3.417 1.00 92.62 91 ASN A C 1
ATOM 703 O O . ASN A 1 91 ? -16.800 -2.164 3.705 1.00 92.62 91 ASN A O 1
ATOM 707 N N . LEU A 1 92 ? -14.851 -1.218 3.065 1.00 92.12 92 LEU A N 1
ATOM 708 C CA . LEU A 1 92 ? -13.998 -2.397 3.167 1.00 92.12 92 LEU A CA 1
ATOM 709 C C . LEU A 1 92 ? -13.089 -2.254 4.389 1.00 92.12 92 LEU A C 1
ATOM 711 O O . LEU A 1 92 ? -12.375 -1.263 4.522 1.00 92.12 92 LEU A O 1
ATOM 715 N N . TYR A 1 93 ? -13.074 -3.261 5.250 1.00 93.81 93 TYR A N 1
ATOM 716 C CA . TYR A 1 93 ? -12.127 -3.362 6.353 1.00 93.81 93 TYR A CA 1
ATOM 717 C C . TYR A 1 93 ? -10.973 -4.269 5.963 1.00 93.81 93 TYR A C 1
ATOM 719 O O . TYR A 1 93 ? -11.213 -5.324 5.383 1.00 93.81 93 TYR A O 1
ATOM 727 N N . ILE A 1 94 ? -9.738 -3.875 6.274 1.00 94.00 94 ILE A N 1
ATOM 728 C CA . ILE A 1 94 ? -8.525 -4.633 5.931 1.00 94.00 94 ILE A CA 1
ATOM 729 C C . ILE A 1 94 ? -7.659 -4.772 7.180 1.00 94.00 94 ILE A C 1
ATOM 731 O O . ILE A 1 94 ? -7.383 -3.781 7.857 1.00 94.00 94 ILE A O 1
ATOM 735 N N . THR A 1 95 ? -7.210 -5.989 7.478 1.00 93.75 95 THR A N 1
ATOM 736 C CA . THR A 1 95 ? -6.296 -6.268 8.594 1.00 93.75 95 THR A CA 1
ATOM 737 C C . THR A 1 95 ? -4.852 -6.295 8.108 1.00 93.75 95 THR A C 1
ATOM 739 O O . THR A 1 95 ? -4.510 -7.158 7.297 1.00 93.75 95 THR A O 1
ATOM 742 N N . PHE A 1 96 ? -4.004 -5.413 8.640 1.00 91.69 96 PHE A N 1
ATOM 743 C CA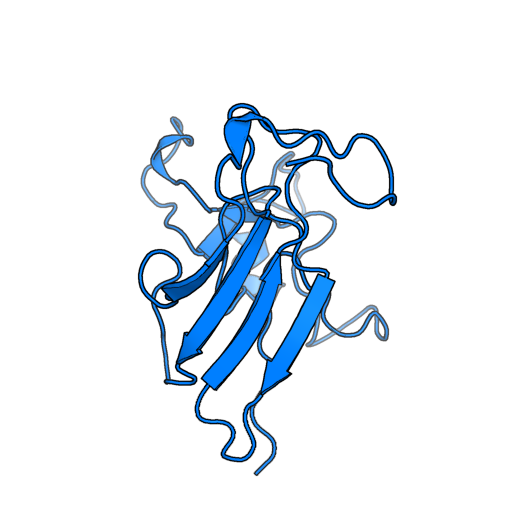 . PHE A 1 96 ? -2.572 -5.331 8.342 1.00 91.69 96 PHE A CA 1
ATOM 744 C C . PHE A 1 96 ? -1.761 -5.961 9.466 1.00 91.69 96 PHE A C 1
ATOM 746 O O . PHE A 1 96 ? -1.657 -5.410 10.565 1.00 91.69 96 PHE A O 1
ATOM 753 N N . ARG A 1 97 ? -1.179 -7.127 9.180 1.00 89.62 97 ARG A N 1
ATOM 754 C CA . ARG A 1 97 ? -0.440 -7.935 10.153 1.00 89.62 97 ARG A CA 1
ATOM 755 C C . ARG A 1 97 ? 0.835 -7.251 10.642 1.00 89.62 97 ARG A C 1
ATOM 757 O O . ARG A 1 97 ? 1.212 -7.443 11.793 1.00 89.62 97 ARG A O 1
ATOM 764 N N . GLY A 1 98 ? 1.453 -6.443 9.788 1.00 88.75 98 GLY A N 1
ATOM 765 C CA . GLY A 1 98 ? 2.666 -5.706 10.099 1.00 88.75 98 GLY A CA 1
ATOM 766 C C . GLY A 1 98 ? 3.952 -6.315 9.554 1.00 88.75 98 GLY A C 1
ATOM 767 O O . GLY A 1 98 ? 4.034 -7.501 9.228 1.00 88.75 98 GLY A O 1
ATOM 768 N N . SER A 1 99 ? 4.953 -5.447 9.432 1.00 86.00 99 SER A N 1
ATOM 769 C CA . SER A 1 99 ? 6.230 -5.712 8.783 1.00 86.00 99 SER A CA 1
ATOM 770 C C . SER A 1 99 ? 7.164 -6.524 9.664 1.00 86.00 99 SER A C 1
ATOM 772 O O . SER A 1 99 ? 7.332 -6.213 10.845 1.00 86.00 99 SER A O 1
ATOM 774 N N . TRP A 1 100 ? 7.870 -7.465 9.046 1.00 84.56 100 TRP A N 1
ATOM 775 C CA . TRP A 1 100 ? 9.072 -8.075 9.613 1.00 84.56 100 TRP A CA 1
ATOM 776 C C . TRP A 1 100 ? 10.359 -7.461 9.030 1.00 84.56 100 TRP A C 1
ATOM 778 O O . TRP A 1 100 ? 11.347 -7.343 9.745 1.00 84.56 100 TRP A O 1
ATOM 788 N N . ASP A 1 101 ? 10.319 -7.005 7.770 1.00 84.00 101 ASP A N 1
ATOM 789 C CA . ASP A 1 101 ? 11.463 -6.465 7.016 1.00 84.00 101 ASP A CA 1
ATOM 790 C C . ASP A 1 101 ? 11.289 -4.974 6.688 1.00 84.00 101 ASP A C 1
ATOM 792 O O . ASP A 1 101 ? 11.177 -4.559 5.537 1.00 84.00 101 ASP A O 1
ATOM 796 N N . ARG A 1 102 ? 11.143 -4.146 7.724 1.00 83.50 102 ARG A N 1
ATOM 797 C CA . ARG A 1 102 ? 11.071 -2.689 7.564 1.00 83.50 102 ARG A CA 1
ATOM 798 C C . ARG A 1 102 ? 11.477 -1.982 8.847 1.00 83.50 102 ARG A C 1
ATOM 800 O O . ARG A 1 102 ? 11.031 -2.372 9.923 1.00 83.50 102 ARG A O 1
ATOM 807 N N . GLN A 1 103 ? 12.265 -0.913 8.725 1.00 85.25 103 GLN A N 1
ATOM 808 C CA . GLN A 1 103 ? 12.623 -0.032 9.839 1.00 85.25 103 GLN A CA 1
ATOM 809 C C . GLN A 1 103 ? 12.336 1.444 9.491 1.00 85.25 103 GLN A C 1
ATOM 811 O O . GLN A 1 103 ? 12.854 1.930 8.485 1.00 85.25 103 GLN A O 1
ATOM 816 N N . PRO A 1 104 ? 11.516 2.169 10.284 1.00 85.81 104 PRO A N 1
ATOM 817 C CA . PRO A 1 104 ? 10.708 1.652 11.394 1.00 85.81 104 PRO A CA 1
ATOM 818 C C . PRO A 1 104 ? 9.633 0.666 10.903 1.00 85.81 104 PRO A C 1
ATOM 820 O O . PRO A 1 104 ? 9.286 0.643 9.718 1.00 85.81 104 PRO A O 1
ATOM 823 N N . ALA A 1 105 ? 9.089 -0.137 11.813 1.00 87.88 105 ALA A N 1
ATOM 824 C CA . ALA A 1 105 ? 7.997 -1.057 11.512 1.00 87.88 105 ALA A CA 1
ATOM 825 C C . ALA A 1 105 ? 6.765 -0.342 10.905 1.00 87.88 105 ALA A C 1
ATOM 827 O O . ALA A 1 105 ? 6.491 0.825 11.196 1.00 87.88 105 ALA A O 1
ATOM 828 N N . ALA A 1 106 ? 6.019 -1.043 10.046 1.00 88.88 106 ALA A N 1
ATOM 82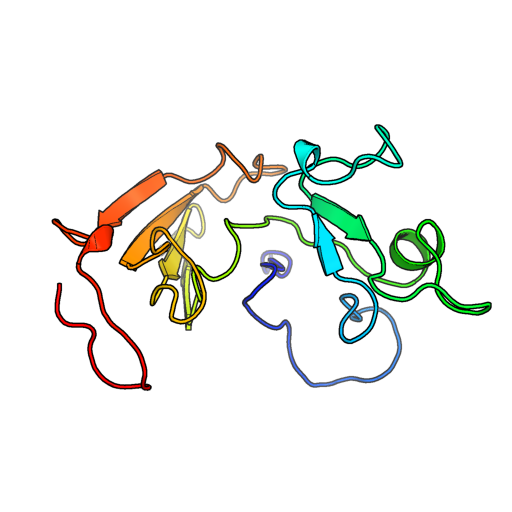9 C CA . ALA A 1 106 ? 4.751 -0.600 9.457 1.00 88.88 106 ALA A CA 1
ATOM 830 C C . ALA A 1 106 ? 3.661 -1.667 9.625 1.00 88.88 106 ALA A C 1
ATOM 832 O O . ALA A 1 106 ? 3.965 -2.843 9.780 1.00 88.88 106 ALA A O 1
ATOM 833 N N . GLY A 1 107 ? 2.391 -1.264 9.553 1.00 90.56 107 GLY A N 1
ATOM 834 C CA . GLY A 1 107 ? 1.234 -2.148 9.736 1.00 90.56 107 GLY A CA 1
ATOM 835 C C . GLY A 1 107 ? 0.819 -2.233 11.204 1.00 90.56 107 GLY A C 1
ATOM 836 O O . GLY A 1 107 ? 0.907 -1.230 11.909 1.00 90.56 107 GLY A O 1
ATOM 837 N N . TYR A 1 108 ? 0.356 -3.400 11.663 1.00 92.38 108 TYR A N 1
ATOM 838 C CA . TYR A 1 108 ? -0.202 -3.594 13.014 1.00 92.38 108 TYR A CA 1
ATOM 839 C C . TYR A 1 108 ? -1.468 -2.757 13.264 1.00 92.38 108 TYR A C 1
ATOM 841 O O . TYR A 1 108 ? -1.661 -2.178 14.338 1.00 92.38 108 TYR A O 1
ATOM 849 N N . PHE A 1 109 ? -2.331 -2.671 12.249 1.00 93.44 109 PHE A N 1
ATOM 850 C CA . PHE A 1 109 ? -3.575 -1.909 12.311 1.00 93.44 109 PHE A CA 1
ATOM 851 C C . PHE A 1 109 ? -4.694 -2.523 11.463 1.00 93.44 109 PHE A C 1
ATOM 853 O O . PHE A 1 109 ? -4.467 -3.358 10.588 1.00 93.44 109 PHE A O 1
ATOM 860 N N . VAL A 1 110 ? -5.923 -2.083 11.718 1.00 95.25 110 VAL A N 1
ATOM 861 C CA . VAL A 1 110 ? -7.092 -2.332 10.872 1.00 95.25 110 VAL A CA 1
ATOM 862 C C . VAL A 1 110 ? -7.465 -1.027 10.182 1.00 95.25 110 VAL A C 1
ATOM 864 O O . VAL A 1 110 ? -7.630 -0.001 10.849 1.00 95.25 110 VAL A O 1
ATOM 867 N N . ALA A 1 111 ? -7.588 -1.058 8.856 1.00 95.31 111 ALA A N 1
ATOM 868 C CA . ALA A 1 111 ? -8.080 0.073 8.078 1.00 95.31 111 ALA A CA 1
ATOM 869 C C . ALA A 1 111 ? -9.565 -0.069 7.764 1.00 95.31 111 ALA A C 1
ATOM 871 O O . ALA A 1 111 ? -10.036 -1.168 7.484 1.00 95.31 111 ALA A O 1
ATOM 872 N N . GLU A 1 112 ? -10.258 1.062 7.717 1.00 94.94 112 GLU A N 1
ATOM 873 C CA . GLU A 1 112 ? -11.518 1.236 7.003 1.00 94.94 112 GLU A CA 1
ATOM 874 C C . GLU A 1 112 ? -11.243 2.003 5.706 1.00 94.94 112 GLU A C 1
ATOM 876 O O . GLU A 1 112 ? -10.702 3.112 5.730 1.00 94.94 112 GLU A O 1
ATOM 881 N N . VAL A 1 113 ? -11.633 1.414 4.580 1.00 92.88 113 VAL A N 1
ATOM 882 C CA . VAL A 1 113 ? -11.568 1.998 3.242 1.00 92.88 113 VAL A CA 1
ATOM 883 C C . VAL A 1 113 ? -12.999 2.273 2.779 1.00 92.88 113 VAL A C 1
ATOM 885 O O . VAL A 1 113 ? -13.736 1.320 2.506 1.00 92.88 113 VAL A O 1
ATOM 888 N N . PRO A 1 114 ? -13.422 3.540 2.660 1.00 92.44 114 PRO A N 1
ATOM 889 C CA . PRO A 1 114 ? -14.694 3.868 2.035 1.00 92.44 114 PRO A CA 1
ATOM 890 C C . PRO A 1 114 ? -14.723 3.360 0.593 1.00 92.44 114 PRO A C 1
ATOM 892 O O . PRO A 1 114 ? -13.844 3.671 -0.212 1.00 92.44 114 PRO A O 1
ATOM 895 N N . PHE A 1 115 ? -15.739 2.574 0.250 1.00 84.94 115 PHE A N 1
ATOM 896 C CA . PHE A 1 115 ? -15.897 2.012 -1.084 1.00 84.94 115 PHE A CA 1
ATOM 897 C C . PHE A 1 115 ? -16.555 3.038 -2.008 1.00 84.94 115 PHE A C 1
ATOM 899 O O . PHE A 1 115 ? -17.751 3.000 -2.300 1.00 84.94 115 PHE A O 1
ATOM 906 N N . THR A 1 116 ? -15.747 4.002 -2.440 1.00 79.06 116 THR A N 1
ATOM 907 C CA . THR A 1 116 ? -16.109 5.037 -3.410 1.00 79.06 116 THR A CA 1
ATOM 908 C C . THR A 1 116 ? -15.319 4.849 -4.705 1.00 79.06 116 THR A C 1
ATOM 910 O O . THR A 1 116 ? -14.323 4.123 -4.774 1.00 79.06 116 THR A O 1
ATOM 913 N N . LYS A 1 117 ? -15.769 5.483 -5.790 1.00 66.56 117 LYS A N 1
ATOM 914 C CA . LYS A 1 117 ? -15.045 5.440 -7.062 1.00 66.56 117 LYS A CA 1
ATOM 915 C C . LYS A 1 117 ? -13.820 6.361 -6.955 1.00 66.56 117 LYS A C 1
ATOM 917 O O . LYS A 1 117 ? -13.992 7.570 -6.878 1.00 66.56 117 LYS A O 1
ATOM 922 N N . MET A 1 118 ? -12.616 5.784 -7.032 1.00 68.06 118 MET A N 1
ATOM 923 C CA . MET A 1 118 ? -11.315 6.487 -7.079 1.00 68.06 118 MET A CA 1
ATOM 924 C C . MET A 1 118 ? -10.832 7.095 -5.750 1.00 68.06 118 MET A C 1
ATOM 926 O O . MET A 1 118 ? -10.571 8.291 -5.662 1.00 68.06 118 MET A O 1
ATOM 930 N N . ALA A 1 119 ? -10.680 6.264 -4.720 1.00 75.81 119 ALA A N 1
ATOM 931 C CA . ALA A 1 119 ? -9.970 6.659 -3.507 1.00 75.81 119 ALA A CA 1
ATOM 932 C C . ALA A 1 119 ? -8.456 6.817 -3.775 1.00 75.81 119 ALA A C 1
ATOM 934 O O . ALA A 1 119 ? -7.866 6.030 -4.514 1.00 75.81 119 ALA A O 1
ATOM 935 N N . ASP A 1 120 ? -7.836 7.836 -3.180 1.00 88.81 120 ASP A N 1
ATOM 936 C CA . ASP A 1 120 ? -6.387 8.058 -3.228 1.00 88.81 120 ASP A CA 1
ATOM 937 C C . ASP A 1 120 ? -5.665 7.086 -2.278 1.00 88.81 120 ASP A C 1
ATOM 939 O O . ASP A 1 120 ? -6.068 6.926 -1.131 1.00 88.81 120 ASP A O 1
ATOM 943 N N . SER A 1 121 ? -4.583 6.440 -2.715 1.00 90.50 121 SER A N 1
ATOM 944 C CA . SER A 1 121 ? -3.884 5.428 -1.903 1.00 90.50 121 SER A CA 1
ATOM 945 C C . SER A 1 121 ? -3.302 5.963 -0.589 1.00 90.50 121 SER A C 1
ATOM 947 O O . SER A 1 121 ? -3.136 5.193 0.352 1.00 90.50 121 SER A O 1
ATOM 949 N N . LYS A 1 122 ? -2.974 7.260 -0.497 1.00 91.50 122 LYS A N 1
ATOM 950 C CA . LYS A 1 122 ? -2.366 7.854 0.706 1.00 91.50 122 LYS A CA 1
ATOM 951 C C . LYS A 1 122 ? -3.404 8.388 1.697 1.00 91.50 122 LYS A C 1
ATOM 953 O O . LYS A 1 122 ? -3.105 8.478 2.884 1.00 91.50 122 LYS A O 1
ATOM 958 N N . THR A 1 123 ? -4.603 8.736 1.232 1.00 92.50 123 THR A N 1
ATOM 959 C CA . THR A 1 123 ? -5.637 9.418 2.041 1.00 92.50 123 THR A CA 1
ATOM 960 C C . THR A 1 123 ? -7.005 8.729 2.037 1.00 92.50 123 THR A C 1
ATOM 962 O O . THR A 1 123 ? -7.891 9.087 2.808 1.00 92.50 123 THR A O 1
ATOM 965 N N . GLY A 1 124 ? -7.186 7.715 1.196 1.00 90.38 124 GLY A N 1
ATOM 966 C CA . GLY A 1 124 ? -8.446 7.020 0.940 1.00 90.38 124 GLY A CA 1
ATOM 967 C C . GLY A 1 124 ? -8.814 5.943 1.956 1.00 90.38 124 GLY A C 1
ATOM 968 O O . GLY A 1 124 ? -9.737 5.170 1.713 1.00 90.38 124 GLY A O 1
ATOM 969 N N . TYR A 1 125 ? -8.101 5.864 3.075 1.00 92.25 125 TYR A N 1
ATOM 970 C CA . TYR A 1 125 ? -8.401 4.954 4.170 1.00 92.25 125 TYR A CA 1
ATOM 971 C C . TYR A 1 125 ? -8.088 5.614 5.509 1.00 92.25 125 TYR A C 1
ATOM 973 O O . TYR A 1 125 ? -7.268 6.528 5.593 1.00 92.25 125 TYR A O 1
ATOM 981 N N . LYS A 1 126 ? -8.725 5.127 6.573 1.00 94.50 126 LYS A N 1
ATOM 982 C CA . LYS A 1 126 ? -8.401 5.522 7.946 1.00 94.50 126 LYS A CA 1
ATOM 983 C C . LYS A 1 126 ? -8.089 4.300 8.790 1.00 94.50 126 LYS A C 1
ATOM 985 O O . LYS A 1 126 ? -8.730 3.259 8.654 1.00 94.50 126 LYS A O 1
ATOM 990 N N . THR A 1 127 ? -7.136 4.447 9.695 1.00 95.31 127 THR A N 1
ATOM 991 C CA . THR A 1 127 ? -6.887 3.456 10.738 1.00 95.31 127 THR A CA 1
ATOM 992 C C . THR A 1 127 ? -7.998 3.533 11.777 1.00 95.31 127 THR A C 1
ATOM 994 O O . THR 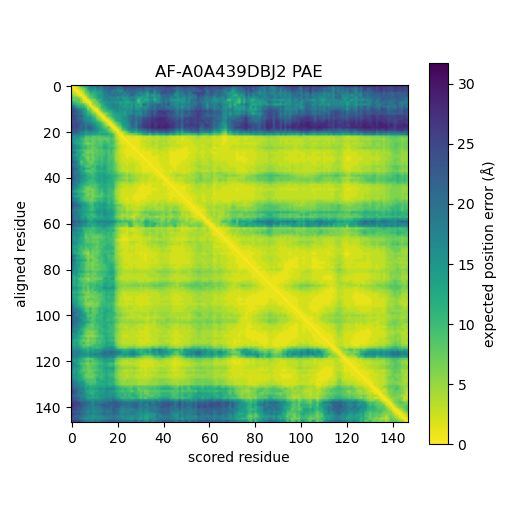A 1 127 ? -8.257 4.605 12.320 1.00 95.31 127 THR A O 1
ATOM 997 N N . ILE A 1 128 ? -8.660 2.408 12.047 1.00 96.38 128 ILE A N 1
ATOM 998 C CA . ILE A 1 128 ? -9.740 2.322 13.043 1.00 96.38 128 ILE A CA 1
ATOM 999 C C . ILE A 1 128 ? -9.316 1.598 14.321 1.00 96.38 128 ILE A C 1
ATOM 1001 O O . ILE A 1 128 ? -9.924 1.801 15.365 1.00 96.38 128 ILE A O 1
ATOM 1005 N N . LEU A 1 129 ? -8.274 0.769 14.244 1.00 94.81 129 LEU A N 1
ATOM 1006 C CA . LEU A 1 129 ? -7.669 0.052 15.366 1.00 94.81 129 LEU A CA 1
ATOM 1007 C C . LEU A 1 129 ? -6.174 -0.091 15.084 1.00 94.81 129 LEU A C 1
ATOM 1009 O O . LEU A 1 129 ? -5.813 -0.410 13.955 1.00 94.81 129 LEU A O 1
ATOM 1013 N N . SER A 1 130 ? -5.309 0.107 16.076 1.00 92.75 130 SER A N 1
ATOM 1014 C CA . SER A 1 130 ? -3.856 -0.044 15.920 1.00 92.75 130 SER A CA 1
ATOM 1015 C C . SER A 1 130 ? -3.182 -0.490 17.212 1.00 92.75 130 SER A C 1
ATOM 1017 O O . SER A 1 130 ? -3.688 -0.227 18.303 1.00 92.75 130 SER A O 1
ATOM 1019 N N . ALA A 1 131 ? -2.010 -1.112 17.089 1.00 90.38 131 ALA A N 1
ATOM 1020 C CA . ALA A 1 131 ? -1.112 -1.313 18.222 1.00 90.38 131 ALA A CA 1
ATOM 1021 C C . ALA A 1 131 ? -0.686 0.039 18.831 1.00 90.38 131 ALA A C 1
ATOM 1023 O O . ALA A 1 131 ? -0.505 1.020 18.107 1.00 90.38 131 ALA A O 1
ATOM 1024 N N . GLN A 1 132 ? -0.512 0.091 20.156 1.00 85.94 132 GLN A N 1
ATOM 1025 C CA . GLN A 1 132 ? -0.075 1.306 20.861 1.00 85.94 132 GLN A CA 1
ATOM 1026 C C . GLN A 1 132 ? 1.408 1.623 20.603 1.00 85.94 132 GLN A C 1
ATOM 1028 O O . GLN A 1 132 ? 1.779 2.791 20.511 1.00 85.94 132 GLN A O 1
ATOM 1033 N N . GLY A 1 133 ? 2.241 0.590 20.438 1.00 84.38 133 GLY A N 1
ATOM 1034 C CA . GLY A 1 133 ? 3.670 0.702 20.139 1.00 84.38 133 GLY A CA 1
ATOM 1035 C C . GLY A 1 133 ? 4.061 -0.047 18.863 1.00 84.38 133 GLY A C 1
ATOM 1036 O O . GLY A 1 133 ? 4.730 -1.072 18.949 1.00 84.38 133 GLY A O 1
ATOM 1037 N N . PRO A 1 134 ? 3.695 0.427 17.657 1.00 81.31 134 PRO A N 1
ATOM 1038 C CA . PRO A 1 134 ? 4.015 -0.284 16.416 1.00 81.31 134 PRO A CA 1
ATOM 1039 C C . PRO A 1 134 ? 5.528 -0.420 16.179 1.00 81.31 134 PRO A C 1
ATOM 1041 O O . PRO A 1 134 ? 5.968 -1.391 15.576 1.00 81.31 134 PRO A O 1
ATOM 1044 N N . GLY A 1 135 ? 6.335 0.519 16.685 1.00 80.19 135 GLY A N 1
ATOM 1045 C CA . GLY A 1 135 ? 7.798 0.476 16.579 1.00 80.19 135 GLY A CA 1
ATOM 1046 C C . GLY A 1 135 ? 8.472 -0.579 17.462 1.00 80.19 135 GLY A C 1
ATOM 1047 O O . GLY A 1 135 ? 9.591 -0.979 17.161 1.00 80.19 135 GLY A O 1
ATOM 1048 N N . SER A 1 136 ? 7.806 -1.040 18.526 1.00 80.75 136 SER A N 1
ATOM 1049 C CA . SER A 1 136 ? 8.285 -2.141 19.374 1.00 80.75 136 SER A CA 1
ATOM 1050 C C . SER A 1 136 ? 7.786 -3.510 18.912 1.00 80.75 136 SER A C 1
ATOM 1052 O O . SER A 1 136 ? 8.216 -4.524 19.458 1.00 80.75 136 SER A O 1
ATOM 1054 N N . CYS A 1 137 ? 6.909 -3.556 17.905 1.00 78.88 137 CYS A N 1
ATOM 1055 C CA . CYS A 1 137 ? 6.413 -4.808 17.361 1.00 78.88 137 CYS A CA 1
ATOM 1056 C C . CYS A 1 137 ? 7.537 -5.603 16.686 1.00 78.88 137 CYS A C 1
ATOM 1058 O O . CYS A 1 137 ? 8.169 -5.132 15.739 1.00 78.88 137 CYS A O 1
ATOM 1060 N N . ASN A 1 138 ? 7.735 -6.847 17.126 1.00 70.38 138 ASN A N 1
ATOM 1061 C CA . ASN A 1 138 ? 8.593 -7.821 16.454 1.00 70.38 138 ASN A CA 1
ATOM 1062 C C . ASN A 1 138 ? 7.741 -9.008 15.992 1.00 70.38 138 ASN A C 1
ATOM 1064 O O . ASN A 1 138 ? 7.120 -9.696 16.801 1.00 70.38 138 ASN A O 1
ATOM 1068 N N . SER A 1 139 ? 7.707 -9.238 14.681 1.00 64.06 139 SER A N 1
ATOM 1069 C CA . SER A 1 139 ? 7.027 -10.379 14.068 1.00 64.06 139 SER A CA 1
ATOM 1070 C C . SER A 1 139 ? 7.967 -11.105 13.108 1.00 64.06 139 SER A C 1
ATOM 1072 O O . SER A 1 139 ? 7.693 -11.228 11.916 1.00 64.06 139 SER A O 1
ATOM 1074 N N . SER A 1 140 ? 9.070 -11.632 13.625 1.00 64.31 140 SER A N 1
ATOM 1075 C CA . SER A 1 140 ? 10.015 -12.448 12.848 1.00 64.31 140 SER A CA 1
ATOM 1076 C C . SER A 1 140 ? 9.448 -13.809 12.394 1.00 64.31 140 SER A C 1
ATOM 1078 O O . SER A 1 140 ? 10.082 -14.494 11.598 1.00 64.31 140 SER A O 1
ATOM 1080 N N . SER A 1 141 ? 8.250 -14.206 12.849 1.00 65.00 141 SER A N 1
ATOM 1081 C CA . SER A 1 141 ? 7.567 -15.437 12.421 1.00 65.00 141 SER A CA 1
ATOM 1082 C C . SER A 1 141 ? 6.051 -15.235 12.245 1.00 65.00 141 SER A C 1
ATOM 1084 O O . SER A 1 141 ? 5.545 -14.143 12.501 1.00 65.00 141 SER A O 1
ATOM 1086 N N . LEU A 1 142 ? 5.318 -16.282 11.830 1.00 59.22 142 LEU A N 1
ATOM 1087 C CA . LEU A 1 142 ? 3.847 -16.296 11.694 1.00 59.22 142 LEU A CA 1
ATOM 1088 C C . LEU A 1 142 ? 3.084 -16.236 13.039 1.00 59.22 142 LEU A C 1
ATOM 1090 O O . LEU A 1 142 ? 1.855 -16.282 13.049 1.00 59.22 142 LEU A O 1
ATOM 1094 N N . THR A 1 143 ? 3.778 -16.111 14.171 1.00 62.31 143 THR A N 1
ATOM 1095 C CA . THR A 1 143 ? 3.171 -15.985 15.504 1.00 62.31 143 THR A CA 1
ATOM 1096 C C . THR A 1 143 ? 2.555 -14.607 15.749 1.00 62.31 143 THR A C 1
ATOM 1098 O O . THR A 1 143 ? 2.775 -13.660 14.994 1.00 62.31 143 THR A O 1
ATOM 1101 N N . GLN A 1 144 ? 1.762 -14.488 16.815 1.00 64.75 144 GLN A N 1
ATOM 1102 C CA . GLN A 1 144 ? 1.249 -13.200 17.276 1.00 64.75 144 GLN A CA 1
ATOM 1103 C C . GLN A 1 144 ? 2.413 -12.265 17.632 1.00 64.75 144 GLN A C 1
ATOM 1105 O O . GLN A 1 144 ? 3.345 -12.660 18.331 1.00 64.75 144 GLN A O 1
ATOM 1110 N N . SER A 1 145 ? 2.358 -11.041 17.120 1.00 68.50 145 SER A N 1
ATOM 1111 C CA . SER A 1 145 ? 3.364 -10.006 17.350 1.00 68.50 145 SER A CA 1
ATOM 1112 C C . SER A 1 145 ? 3.280 -9.507 18.789 1.00 68.50 145 SER A C 1
ATOM 1114 O O . SER A 1 145 ? 2.183 -9.225 19.273 1.00 68.50 145 SER A O 1
ATOM 1116 N N . THR A 1 146 ? 4.418 -9.366 19.468 1.00 68.38 146 THR A N 1
ATOM 1117 C CA . THR A 1 146 ? 4.468 -8.686 20.766 1.00 68.38 146 THR A CA 1
ATOM 1118 C C . THR A 1 146 ? 4.612 -7.192 20.526 1.00 68.38 146 THR A C 1
ATOM 1120 O O . THR A 1 146 ? 5.654 -6.743 20.046 1.00 68.38 146 THR A O 1
ATOM 1123 N N . CYS A 1 147 ? 3.546 -6.466 20.836 1.00 70.94 147 CYS A N 1
ATOM 1124 C CA . CYS A 1 147 ? 3.425 -5.019 20.876 1.00 70.94 147 CYS A CA 1
ATOM 1125 C C . CYS A 1 147 ? 2.706 -4.681 22.195 1.00 70.94 147 CYS A C 1
ATOM 1127 O O . CYS A 1 147 ? 2.900 -3.551 22.669 1.00 70.94 147 CYS A O 1
#